Protein AF-A0A1H3PI93-F1 (afdb_monomer_lite)

Structure (mmCIF, N/CA/C/O backbone):
data_AF-A0A1H3PI93-F1
#
_entry.id   AF-A0A1H3PI93-F1
#
loop_
_atom_site.group_PDB
_atom_site.id
_atom_site.type_symbol
_atom_site.label_atom_id
_atom_site.label_alt_id
_atom_site.label_comp_id
_atom_site.label_asym_id
_atom_site.label_entity_id
_atom_site.label_seq_id
_atom_site.pdbx_PDB_ins_code
_atom_site.Cartn_x
_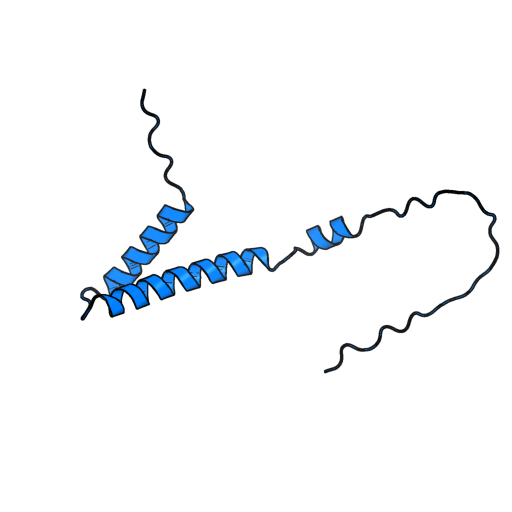atom_site.Cartn_y
_atom_site.Cartn_z
_atom_site.occupancy
_atom_site.B_iso_or_equiv
_atom_site.auth_seq_id
_atom_site.auth_comp_id
_atom_site.auth_asym_id
_atom_site.auth_atom_id
_atom_site.pdbx_PDB_model_num
ATOM 1 N N . ALA A 1 1 ? 32.681 -10.201 14.160 1.00 52.44 1 ALA A N 1
ATOM 2 C CA . ALA A 1 1 ? 32.022 -8.887 14.029 1.00 52.44 1 ALA A CA 1
ATOM 3 C C . ALA A 1 1 ? 30.714 -9.105 13.281 1.00 52.44 1 ALA A C 1
ATOM 5 O O . ALA A 1 1 ? 30.759 -9.631 12.178 1.00 52.44 1 ALA A O 1
ATOM 6 N N . GLY A 1 2 ? 29.570 -8.851 13.921 1.00 67.88 2 GLY A N 1
ATOM 7 C CA . GLY A 1 2 ? 28.255 -9.102 13.329 1.00 67.88 2 GLY A CA 1
ATOM 8 C C . GLY A 1 2 ? 27.960 -8.089 12.230 1.00 67.88 2 GLY A C 1
ATOM 9 O O . GLY A 1 2 ? 27.886 -6.893 12.500 1.00 67.88 2 GLY A O 1
ATOM 10 N N . THR A 1 3 ? 27.827 -8.558 10.995 1.00 66.06 3 THR A N 1
ATOM 11 C CA . THR A 1 3 ? 27.334 -7.747 9.881 1.00 66.06 3 THR A CA 1
ATOM 12 C C . THR A 1 3 ? 25.894 -7.351 10.191 1.00 66.06 3 THR A C 1
ATOM 14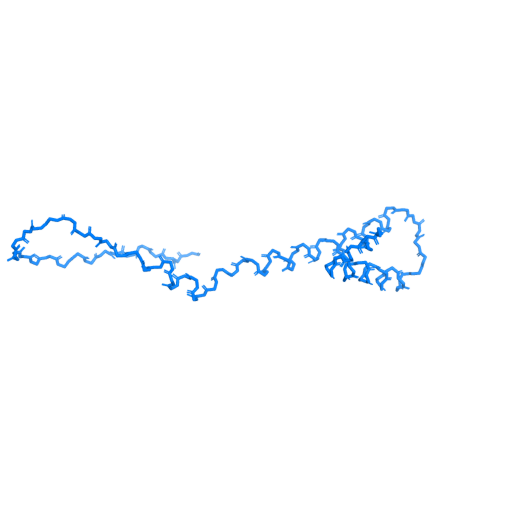 O O . THR A 1 3 ? 25.049 -8.221 10.392 1.00 66.06 3 THR A O 1
ATOM 17 N N . ALA A 1 4 ? 25.621 -6.048 10.278 1.00 69.00 4 ALA A N 1
ATOM 18 C CA . ALA A 1 4 ? 24.266 -5.542 10.463 1.00 69.00 4 ALA A CA 1
ATOM 19 C C . ALA A 1 4 ? 23.339 -6.108 9.369 1.00 69.00 4 ALA A C 1
ATOM 21 O O . ALA A 1 4 ? 23.779 -6.245 8.220 1.00 69.00 4 ALA A O 1
ATOM 22 N N . PRO A 1 5 ? 22.080 -6.456 9.691 1.00 74.69 5 PRO A N 1
ATOM 23 C CA . PRO A 1 5 ? 21.162 -6.988 8.695 1.00 74.69 5 PRO A CA 1
ATOM 24 C C . PR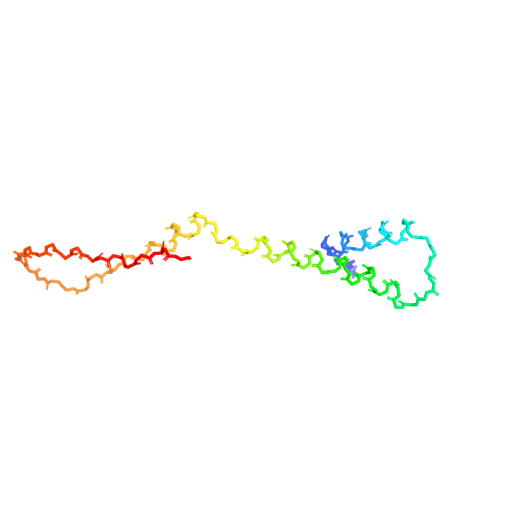O A 1 5 ? 20.976 -5.956 7.578 1.00 74.69 5 PRO A C 1
ATOM 26 O O . PRO A 1 5 ? 20.720 -4.779 7.839 1.00 74.69 5 PRO A O 1
ATOM 29 N N . ARG A 1 6 ? 21.143 -6.389 6.324 1.00 76.81 6 ARG A N 1
ATOM 30 C CA . ARG A 1 6 ? 20.865 -5.552 5.153 1.00 76.81 6 ARG A CA 1
ATOM 31 C C . ARG A 1 6 ? 19.382 -5.201 5.163 1.00 76.81 6 ARG A C 1
ATOM 33 O O . ARG A 1 6 ? 18.544 -6.080 5.004 1.00 76.81 6 ARG A O 1
ATOM 40 N N . VAL A 1 7 ? 19.074 -3.923 5.350 1.00 75.25 7 VAL A N 1
ATOM 41 C CA . VAL A 1 7 ? 17.716 -3.410 5.174 1.00 75.25 7 VAL A CA 1
ATOM 42 C C . VAL A 1 7 ? 17.462 -3.307 3.676 1.00 75.25 7 VAL A C 1
ATOM 44 O O . VAL A 1 7 ? 18.161 -2.572 2.973 1.00 75.25 7 VAL A O 1
ATOM 47 N N . ASP A 1 8 ? 16.495 -4.067 3.171 1.00 87.62 8 ASP A N 1
ATOM 48 C CA . ASP A 1 8 ? 16.157 -4.025 1.755 1.00 87.62 8 ASP A CA 1
ATOM 49 C C . ASP A 1 8 ? 15.351 -2.749 1.446 1.00 87.62 8 ASP A C 1
ATOM 51 O O . ASP A 1 8 ? 14.299 -2.515 2.051 1.00 87.62 8 ASP A O 1
ATOM 55 N N . PRO A 1 9 ? 15.781 -1.914 0.477 1.00 87.00 9 PRO A N 1
ATOM 56 C CA . PRO A 1 9 ? 15.148 -0.621 0.203 1.00 87.00 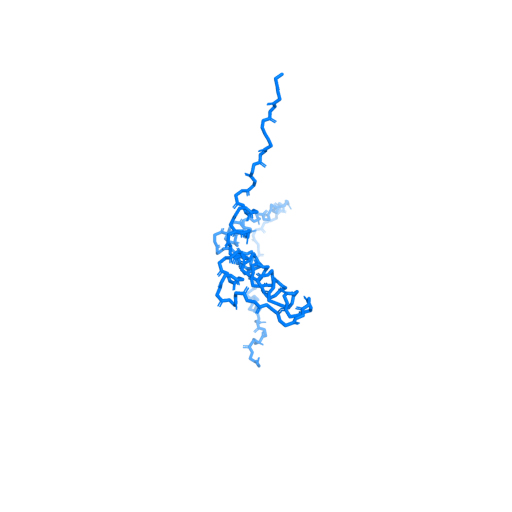9 PRO A CA 1
ATOM 57 C C . PRO A 1 9 ? 13.692 -0.760 -0.257 1.00 87.00 9 PRO A C 1
ATOM 59 O O . PRO A 1 9 ? 12.887 0.147 -0.062 1.00 87.00 9 PRO A O 1
ATOM 62 N N . TYR A 1 10 ? 13.337 -1.901 -0.850 1.00 87.75 10 TYR A N 1
ATOM 63 C CA . TYR A 1 10 ? 11.959 -2.218 -1.212 1.00 87.75 10 TYR A CA 1
ATOM 64 C C . TYR A 1 10 ? 11.083 -2.460 0.023 1.00 87.75 10 TYR A C 1
ATOM 66 O O . TYR A 1 10 ? 9.996 -1.897 0.123 1.00 87.75 10 TYR A O 1
ATOM 74 N N . GLN A 1 11 ? 11.574 -3.242 0.988 1.00 90.81 11 GLN A N 1
ATOM 75 C CA . GLN A 1 11 ? 10.847 -3.520 2.228 1.00 90.81 11 GLN A CA 1
ATOM 76 C C . GLN A 1 11 ? 10.629 -2.242 3.039 1.00 90.81 11 GLN A C 1
ATOM 78 O O . GLN A 1 11 ? 9.541 -2.015 3.558 1.00 90.81 11 GLN A O 1
ATOM 83 N N . GLU A 1 12 ? 11.637 -1.376 3.094 1.00 92.44 12 GLU A N 1
ATOM 84 C CA . GLU A 1 12 ? 11.552 -0.086 3.777 1.00 92.44 12 GLU A CA 1
ATOM 85 C C . GLU A 1 12 ? 10.488 0.829 3.146 1.00 92.44 12 GLU A C 1
ATOM 87 O O . GLU A 1 12 ? 9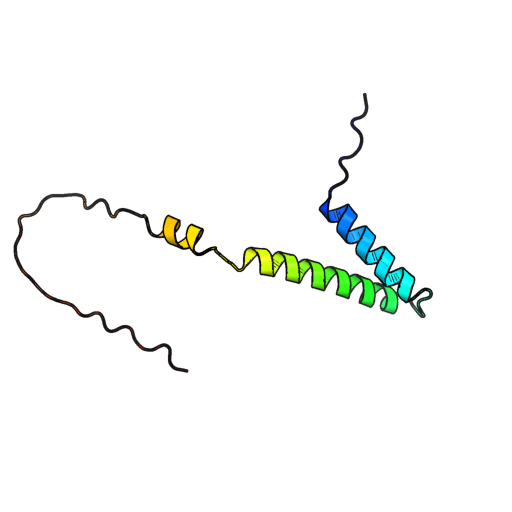.687 1.448 3.850 1.00 92.44 12 GLU A O 1
ATOM 92 N N . ARG A 1 13 ? 10.425 0.878 1.808 1.00 92.88 13 ARG A N 1
ATOM 93 C CA . ARG A 1 13 ? 9.379 1.618 1.085 1.00 92.88 13 ARG A CA 1
ATOM 94 C C . ARG A 1 13 ? 7.989 1.051 1.363 1.00 92.88 13 ARG A C 1
ATOM 96 O O . ARG A 1 13 ? 7.084 1.821 1.676 1.00 92.88 13 ARG A O 1
ATOM 103 N N . LEU A 1 14 ? 7.839 -0.270 1.299 1.00 94.19 14 LEU A N 1
ATOM 104 C CA . LEU A 1 14 ? 6.563 -0.939 1.537 1.00 94.19 14 LEU A CA 1
ATOM 105 C C . LEU A 1 14 ? 6.060 -0.711 2.970 1.00 94.19 14 LEU A C 1
ATOM 107 O O . LEU A 1 14 ? 4.912 -0.325 3.175 1.00 94.19 14 LEU A O 1
ATOM 111 N N . ASN A 1 15 ? 6.935 -0.871 3.964 1.00 95.44 15 ASN A N 1
ATOM 112 C CA . ASN A 1 15 ? 6.601 -0.656 5.372 1.00 95.44 15 ASN A CA 1
ATOM 113 C C . ASN A 1 15 ? 6.221 0.799 5.665 1.00 95.44 15 ASN A C 1
ATOM 115 O O . ASN A 1 15 ? 5.326 1.051 6.476 1.00 95.44 15 ASN A O 1
ATOM 119 N N . ARG A 1 16 ? 6.875 1.762 5.005 1.00 95.94 16 ARG A N 1
ATOM 120 C CA . ARG A 1 16 ? 6.519 3.181 5.110 1.00 95.94 16 ARG A CA 1
ATOM 121 C C . ARG A 1 16 ? 5.127 3.455 4.552 1.00 95.94 16 ARG A C 1
ATOM 123 O O . ARG A 1 16 ? 4.369 4.185 5.187 1.00 95.94 16 ARG A O 1
ATOM 130 N N . GLU A 1 17 ? 4.783 2.865 3.409 1.00 96.31 17 GLU A N 1
ATOM 131 C CA . GLU A 1 17 ? 3.464 3.069 2.804 1.00 96.31 17 GLU A CA 1
ATOM 132 C C . GLU A 1 17 ? 2.350 2.432 3.635 1.00 96.31 17 GLU A C 1
ATOM 134 O O . GLU A 1 17 ? 1.324 3.071 3.868 1.00 96.31 17 GLU A O 1
ATOM 139 N N . ILE A 1 18 ? 2.582 1.225 4.164 1.00 96.75 18 ILE A N 1
ATOM 140 C CA . ILE A 1 18 ? 1.650 0.572 5.090 1.00 96.75 18 ILE A CA 1
ATOM 141 C C . ILE A 1 18 ? 1.372 1.487 6.287 1.00 96.75 18 ILE A C 1
ATOM 143 O O . ILE A 1 18 ? 0.210 1.782 6.551 1.00 96.75 18 ILE A O 1
ATOM 147 N N . ARG A 1 19 ? 2.421 1.996 6.954 1.00 97.25 19 ARG A N 1
ATOM 148 C CA . ARG A 1 19 ? 2.277 2.898 8.111 1.00 97.25 19 ARG A CA 1
ATOM 149 C C . ARG A 1 19 ? 1.489 4.154 7.755 1.00 97.25 19 ARG A C 1
ATOM 151 O O . ARG A 1 19 ? 0.488 4.441 8.400 1.00 97.25 19 ARG A O 1
ATOM 158 N N . ARG A 1 20 ? 1.868 4.844 6.673 1.00 98.00 20 ARG A N 1
ATOM 159 C CA . ARG A 1 20 ? 1.197 6.082 6.251 1.00 98.00 20 ARG A CA 1
ATOM 160 C C . ARG A 1 20 ? -0.303 5.880 6.017 1.00 98.00 20 ARG A C 1
ATOM 162 O O . ARG A 1 20 ? -1.092 6.727 6.421 1.00 98.00 20 ARG A O 1
ATOM 169 N N . ARG A 1 21 ? -0.719 4.784 5.369 1.00 97.50 21 ARG A N 1
ATOM 170 C CA . ARG A 1 21 ? -2.147 4.539 5.089 1.00 97.50 21 ARG A CA 1
ATOM 171 C C . ARG A 1 21 ? -2.923 4.062 6.307 1.00 97.50 21 ARG A C 1
ATOM 173 O O . ARG A 1 21 ? -4.089 4.421 6.447 1.00 97.50 21 ARG A O 1
ATOM 180 N N . THR A 1 22 ? -2.298 3.292 7.196 1.00 97.69 22 THR A N 1
ATOM 181 C CA . THR A 1 22 ? -2.934 2.922 8.465 1.00 97.69 22 THR A CA 1
ATOM 182 C C . THR A 1 22 ? -3.087 4.123 9.396 1.00 97.69 22 THR A C 1
ATOM 184 O O . THR A 1 22 ? -4.100 4.210 10.085 1.00 97.69 22 THR A O 1
ATOM 187 N N . ASP A 1 23 ? -2.152 5.078 9.360 1.00 97.88 23 ASP A N 1
ATOM 188 C CA . ASP A 1 23 ? -2.202 6.298 10.177 1.00 97.88 23 ASP A CA 1
ATOM 189 C C . ASP A 1 23 ? -3.395 7.197 9.808 1.00 97.88 23 ASP A C 1
ATOM 191 O O . ASP A 1 23 ? -3.977 7.834 10.681 1.00 97.88 23 ASP A O 1
ATOM 195 N N . VAL A 1 24 ? -3.815 7.206 8.535 1.00 97.56 24 VAL A N 1
ATOM 196 C CA . VAL A 1 24 ? -5.008 7.948 8.076 1.00 97.56 24 VAL A CA 1
ATOM 197 C C . VAL A 1 24 ? -6.300 7.378 8.665 1.00 97.56 24 VAL A C 1
ATOM 199 O O . VAL A 1 24 ? -7.227 8.130 8.958 1.00 97.56 24 VAL A O 1
ATOM 202 N N . VAL A 1 25 ? -6.377 6.056 8.832 1.00 96.88 25 VAL A N 1
ATOM 203 C CA . VAL A 1 25 ? -7.564 5.390 9.390 1.00 96.88 25 VAL A CA 1
ATOM 204 C C . VAL A 1 25 ? -7.579 5.482 10.919 1.00 96.88 25 VAL A C 1
ATOM 206 O O . VAL A 1 25 ? -8.641 5.635 11.519 1.00 96.88 25 VAL A O 1
ATOM 209 N N . GLY A 1 26 ? -6.407 5.415 11.559 1.00 96.25 26 GLY A N 1
ATOM 210 C CA . GLY A 1 26 ? -6.233 5.550 13.007 1.00 96.25 26 GLY A CA 1
ATOM 211 C C . GLY A 1 26 ? -6.693 4.322 13.801 1.00 96.25 26 GLY A C 1
ATOM 212 O O . GLY A 1 26 ? -5.870 3.646 14.415 1.00 96.25 26 GLY A O 1
ATOM 213 N N . ILE A 1 27 ? -7.996 4.018 13.793 1.00 96.56 27 ILE A N 1
ATOM 214 C CA . ILE A 1 27 ? -8.601 2.891 14.525 1.00 96.56 27 ILE A CA 1
ATOM 215 C C . ILE A 1 27 ? -9.416 2.025 13.563 1.00 96.56 27 ILE A C 1
ATOM 217 O O . ILE A 1 27 ? -10.243 2.527 12.806 1.00 96.56 27 ILE A O 1
ATOM 221 N N . PHE A 1 28 ? -9.216 0.708 13.632 1.00 97.69 28 PHE A N 1
ATOM 222 C CA . PHE A 1 28 ? -9.953 -0.262 12.823 1.00 97.69 28 PHE A CA 1
ATOM 223 C C . PHE A 1 28 ? -11.057 -0.945 13.641 1.00 97.69 28 PHE A C 1
ATOM 225 O O . PHE A 1 28 ? -10.826 -1.272 14.807 1.00 97.69 28 PHE A O 1
ATOM 232 N N . PRO A 1 29 ? -12.235 -1.200 13.041 1.00 97.12 29 PRO A N 1
ATOM 233 C CA . PRO A 1 29 ? -13.352 -1.859 13.720 1.00 97.12 29 PRO A CA 1
ATOM 234 C C . PRO A 1 29 ? -13.094 -3.348 14.000 1.00 97.12 29 PRO A C 1
ATOM 236 O O . PRO A 1 29 ? -13.606 -3.891 14.974 1.00 97.12 29 PRO A O 1
ATOM 239 N N . ASP A 1 30 ? -12.294 -4.006 13.159 1.00 97.88 30 ASP A N 1
ATOM 240 C CA . ASP A 1 30 ? -11.960 -5.425 13.254 1.00 97.88 30 ASP A CA 1
ATOM 241 C C . ASP A 1 30 ? -10.655 -5.737 12.496 1.00 97.88 30 ASP A C 1
ATOM 243 O O . ASP A 1 30 ? -10.127 -4.911 11.740 1.00 97.88 30 ASP A O 1
ATOM 247 N N . ARG A 1 31 ? -10.125 -6.951 12.691 1.00 97.88 31 ARG A N 1
ATOM 248 C CA . ARG A 1 31 ? -8.871 -7.389 12.062 1.00 97.88 31 ARG A CA 1
ATOM 249 C C . ARG A 1 31 ? -8.994 -7.519 10.541 1.00 97.88 31 ARG A C 1
ATOM 251 O O . ARG A 1 31 ? -8.037 -7.200 9.839 1.00 97.88 31 ARG A O 1
ATOM 258 N N . ASP A 1 32 ? -10.137 -7.951 10.021 1.00 98.50 32 ASP A N 1
ATOM 259 C CA . ASP A 1 32 ? -10.328 -8.156 8.584 1.00 98.50 32 ASP A CA 1
ATOM 260 C C . ASP A 1 32 ? -10.348 -6.826 7.833 1.00 98.50 32 ASP A C 1
ATOM 262 O O . ASP A 1 32 ? -9.880 -6.755 6.698 1.00 98.50 32 ASP A O 1
ATOM 266 N N . SER A 1 33 ? -10.849 -5.762 8.460 1.00 97.75 33 SER A N 1
ATOM 267 C CA . SER A 1 33 ? -10.779 -4.403 7.916 1.00 97.75 33 SER A CA 1
ATOM 268 C C . SER A 1 33 ? -9.329 -3.918 7.751 1.00 97.75 3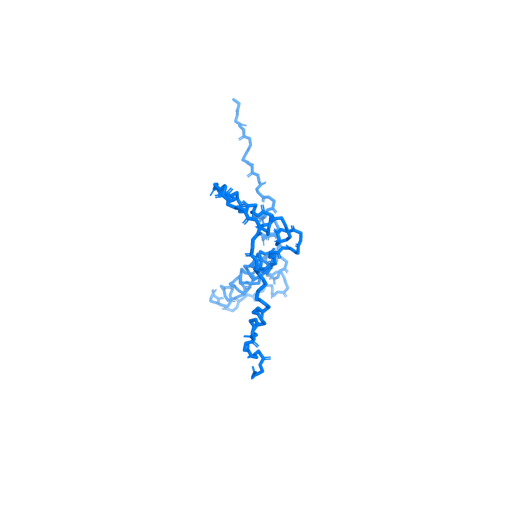3 SER A C 1
ATOM 270 O O . SER A 1 33 ? -8.985 -3.360 6.708 1.00 97.75 33 SER A O 1
ATOM 272 N N . LEU A 1 34 ? -8.445 -4.203 8.716 1.00 97.44 34 LEU A N 1
ATOM 273 C CA . LEU A 1 34 ? -7.007 -3.917 8.595 1.00 97.44 34 LEU A CA 1
ATOM 274 C C . LEU A 1 34 ? -6.350 -4.760 7.492 1.00 97.44 34 LEU A C 1
ATOM 276 O O . LEU A 1 34 ? -5.599 -4.229 6.674 1.00 97.44 34 LEU A O 1
ATOM 280 N N . ILE A 1 35 ? -6.640 -6.066 7.452 1.00 98.12 35 ILE A N 1
ATOM 281 C CA . ILE A 1 35 ? -6.097 -6.974 6.428 1.00 98.12 35 ILE A CA 1
ATOM 282 C C . ILE A 1 35 ? -6.503 -6.511 5.034 1.00 98.12 35 ILE A C 1
ATOM 284 O O . ILE A 1 35 ? -5.678 -6.545 4.129 1.00 98.12 35 ILE A O 1
ATOM 288 N N . ARG A 1 36 ? -7.746 -6.053 4.855 1.00 98.19 36 ARG A N 1
ATOM 289 C CA . ARG A 1 36 ? -8.229 -5.527 3.576 1.00 98.19 36 ARG A CA 1
ATOM 290 C C . ARG A 1 36 ? -7.439 -4.299 3.130 1.00 98.19 36 ARG A C 1
ATOM 292 O O . ARG A 1 36 ? -7.016 -4.261 1.979 1.00 98.19 36 ARG A O 1
ATOM 299 N N . LEU A 1 37 ? -7.177 -3.343 4.026 1.00 97.62 37 LEU A N 1
ATOM 300 C CA . LEU A 1 37 ? -6.367 -2.168 3.688 1.00 97.62 37 LEU A CA 1
ATOM 301 C C . LEU A 1 37 ? -4.930 -2.555 3.325 1.00 97.62 37 LEU A C 1
ATOM 303 O O . LEU A 1 37 ? -4.426 -2.148 2.282 1.00 97.62 37 LEU A O 1
ATOM 307 N N . VAL A 1 38 ? -4.269 -3.347 4.170 1.00 97.62 38 VAL A N 1
ATOM 308 C CA . VAL A 1 38 ? -2.886 -3.780 3.916 1.00 97.62 38 VAL A CA 1
ATOM 309 C C . VAL A 1 38 ? -2.816 -4.635 2.648 1.00 97.62 38 VAL A C 1
ATOM 311 O O . VAL A 1 38 ? -1.902 -4.471 1.847 1.00 97.62 38 VAL A O 1
ATOM 314 N N . GLY A 1 39 ? -3.807 -5.496 2.422 1.00 97.88 39 GLY A N 1
ATOM 315 C CA . GLY A 1 39 ? -3.945 -6.304 1.215 1.00 97.88 39 GLY A CA 1
ATOM 316 C C . GLY A 1 39 ? -4.087 -5.456 -0.047 1.00 97.88 39 GLY A C 1
ATOM 317 O O . GLY A 1 39 ? -3.429 -5.753 -1.039 1.00 97.88 39 GLY A O 1
ATOM 318 N N . ALA A 1 40 ? -4.862 -4.368 0.003 1.00 97.25 40 ALA A N 1
ATOM 319 C CA . ALA A 1 40 ? -4.961 -3.415 -1.101 1.00 97.25 40 ALA A CA 1
ATOM 320 C C . ALA A 1 40 ? -3.612 -2.735 -1.394 1.00 97.25 40 ALA A C 1
ATOM 322 O O . ALA A 1 40 ? -3.192 -2.695 -2.545 1.00 97.25 40 ALA A O 1
ATOM 323 N N . VAL A 1 41 ? -2.875 -2.296 -0.363 1.00 96.62 41 VAL A N 1
ATOM 324 C CA . VAL A 1 41 ? -1.521 -1.725 -0.530 1.00 96.62 41 VAL A CA 1
ATOM 325 C C . VAL A 1 41 ? -0.570 -2.717 -1.200 1.00 96.62 41 VAL A C 1
ATOM 327 O O . VAL A 1 41 ? 0.197 -2.347 -2.086 1.00 96.62 41 VAL A O 1
ATOM 330 N N . LEU A 1 42 ? -0.611 -3.983 -0.781 1.00 95.81 42 LEU A N 1
ATOM 331 C CA . LEU A 1 42 ? 0.221 -5.034 -1.365 1.00 95.81 42 LEU A CA 1
ATOM 332 C C . LEU A 1 42 ? -0.144 -5.304 -2.828 1.00 95.81 42 LEU A C 1
ATOM 334 O O . LEU A 1 42 ? 0.761 -5.490 -3.640 1.00 95.81 42 LEU A O 1
ATOM 338 N N . ALA A 1 43 ? -1.438 -5.310 -3.158 1.00 95.56 43 ALA A N 1
ATOM 339 C CA . ALA A 1 43 ? -1.913 -5.476 -4.527 1.00 95.56 43 ALA A CA 1
ATOM 340 C C . ALA A 1 43 ? -1.442 -4.323 -5.425 1.00 95.56 43 ALA A C 1
ATOM 342 O O . ALA A 1 43 ? -0.842 -4.575 -6.462 1.00 95.56 43 ALA A O 1
ATOM 343 N N . GLU A 1 44 ? -1.583 -3.072 -4.981 1.00 92.94 44 GLU A N 1
ATOM 344 C CA . GLU A 1 44 ? -1.111 -1.904 -5.737 1.00 92.94 44 GLU A CA 1
ATOM 345 C C . GLU A 1 44 ? 0.399 -1.956 -6.015 1.00 92.94 44 GLU A C 1
ATOM 347 O O . GLU A 1 44 ? 0.842 -1.725 -7.137 1.00 92.94 44 GLU A O 1
ATOM 352 N N . GLN A 1 45 ? 1.211 -2.319 -5.016 1.00 91.81 45 GLN A N 1
ATOM 353 C CA . GLN A 1 45 ? 2.661 -2.453 -5.205 1.00 91.81 45 GLN A CA 1
ATOM 354 C C . GLN A 1 45 ? 3.028 -3.621 -6.131 1.00 91.81 45 GLN A C 1
ATOM 356 O O . GLN A 1 45 ? 4.007 -3.549 -6.879 1.00 91.81 45 GLN A O 1
ATOM 361 N N . HIS A 1 46 ? 2.247 -4.701 -6.096 1.00 89.81 46 HIS A N 1
ATOM 362 C CA . HIS A 1 46 ? 2.404 -5.815 -7.023 1.00 89.81 46 HIS A CA 1
ATOM 363 C C . HIS A 1 46 ? 2.066 -5.413 -8.466 1.00 89.81 46 HIS A C 1
ATOM 365 O O . HIS A 1 46 ? 2.793 -5.786 -9.393 1.00 89.81 46 HIS A O 1
ATOM 371 N N . ASP A 1 47 ? 1.014 -4.620 -8.653 1.00 87.25 47 ASP A N 1
ATOM 372 C CA . ASP A 1 47 ? 0.598 -4.119 -9.960 1.00 87.25 47 ASP A CA 1
ATOM 373 C C . ASP A 1 47 ? 1.647 -3.164 -10.546 1.00 87.25 47 ASP A C 1
ATOM 375 O O . ASP A 1 47 ? 2.074 -3.363 -11.684 1.00 87.25 47 ASP A O 1
ATOM 379 N N . GLU A 1 48 ? 2.178 -2.227 -9.751 1.00 85.50 48 GLU A N 1
ATOM 380 C CA . GLU A 1 48 ? 3.283 -1.338 -10.153 1.00 85.50 48 GLU A CA 1
ATOM 381 C C . GLU A 1 48 ? 4.533 -2.123 -10.592 1.00 85.50 48 GLU A C 1
ATOM 383 O O . GLU A 1 48 ? 5.166 -1.816 -11.609 1.00 85.50 48 GLU A O 1
ATOM 388 N N . TRP A 1 49 ? 4.898 -3.170 -9.844 1.00 83.00 49 TRP A N 1
ATOM 389 C CA . TRP A 1 49 ? 6.036 -4.026 -10.189 1.00 83.00 49 TRP A CA 1
ATOM 390 C C . TRP A 1 49 ? 5.806 -4.802 -11.490 1.00 83.00 49 TRP A C 1
ATOM 392 O O . TRP A 1 49 ? 6.729 -4.966 -12.296 1.00 83.00 49 TRP A O 1
ATOM 402 N N . THR A 1 50 ? 4.579 -5.277 -11.699 1.00 75.94 50 THR A N 1
ATOM 403 C CA . THR A 1 50 ? 4.189 -6.020 -12.899 1.00 75.94 50 THR A CA 1
ATOM 404 C C . THR A 1 50 ? 4.159 -5.106 -14.121 1.00 75.94 50 THR A C 1
ATOM 406 O O . THR A 1 50 ? 4.654 -5.482 -15.185 1.00 75.94 50 THR A O 1
ATOM 409 N N . GLU A 1 51 ? 3.658 -3.882 -13.972 1.00 71.56 51 GLU A N 1
ATOM 410 C CA . GLU A 1 51 ? 3.630 -2.877 -15.031 1.00 71.56 51 GLU A CA 1
ATOM 411 C C . GLU A 1 51 ? 5.041 -2.436 -15.444 1.00 71.56 51 GLU A C 1
ATOM 413 O O . GLU A 1 51 ? 5.349 -2.405 -16.637 1.00 71.56 51 GLU A O 1
ATOM 418 N N . GLY A 1 52 ? 5.954 -2.242 -14.485 1.00 67.62 52 GLY A N 1
ATOM 419 C CA . GLY A 1 52 ? 7.361 -1.929 -14.767 1.00 67.62 52 GLY A CA 1
ATOM 420 C C . GLY A 1 52 ? 8.110 -3.007 -15.568 1.00 67.62 52 GLY A C 1
ATOM 421 O O . GLY A 1 52 ? 9.135 -2.718 -16.183 1.00 67.62 52 GLY A O 1
ATOM 422 N N . ARG A 1 53 ? 7.602 -4.247 -15.598 1.00 64.75 53 ARG A N 1
ATOM 423 C CA . ARG A 1 53 ? 8.160 -5.374 -16.372 1.00 64.75 53 ARG A CA 1
ATOM 424 C C . ARG A 1 53 ? 7.388 -5.691 -17.649 1.00 64.75 53 ARG A C 1
ATOM 426 O O . ARG A 1 53 ? 7.865 -6.488 -18.454 1.00 64.75 53 ARG A O 1
ATOM 433 N N . ARG A 1 54 ? 6.209 -5.093 -17.842 1.00 61.81 54 ARG A N 1
ATOM 434 C CA . ARG A 1 54 ? 5.339 -5.341 -19.002 1.00 61.81 54 ARG A CA 1
ATOM 435 C C . ARG A 1 54 ? 5.866 -4.685 -20.279 1.00 61.81 54 ARG A C 1
ATOM 437 O O . ARG A 1 54 ? 5.516 -5.110 -21.376 1.00 61.81 54 ARG A O 1
ATOM 444 N N . TYR A 1 55 ? 6.761 -3.714 -20.155 1.00 58.47 55 TYR A N 1
ATOM 445 C CA . TYR A 1 55 ? 7.418 -3.095 -21.295 1.00 58.47 55 TYR A CA 1
ATOM 446 C C . TYR A 1 55 ? 8.761 -3.782 -21.558 1.00 58.47 55 TYR A C 1
ATOM 448 O O . TYR A 1 55 ? 9.790 -3.415 -20.990 1.00 58.47 55 TYR A O 1
ATOM 456 N N . LEU A 1 56 ? 8.780 -4.764 -22.466 1.00 67.94 56 LEU A N 1
ATOM 457 C CA . LEU A 1 56 ? 10.005 -5.017 -23.223 1.00 67.94 56 LEU A CA 1
ATOM 458 C C . LEU A 1 56 ? 10.274 -3.721 -23.997 1.00 67.94 56 LEU A C 1
ATOM 460 O O . LEU A 1 56 ? 9.555 -3.407 -24.944 1.00 67.94 56 LEU A O 1
ATOM 464 N N . GLY A 1 57 ? 11.231 -2.913 -23.536 1.00 71.69 57 GLY A N 1
ATOM 465 C CA . GLY A 1 57 ? 11.524 -1.630 -24.174 1.00 71.69 57 GLY A CA 1
ATOM 466 C C . GLY A 1 57 ? 11.806 -1.820 -25.667 1.00 71.69 57 GLY A C 1
ATOM 467 O O . GLY A 1 57 ? 12.401 -2.832 -26.048 1.00 71.69 57 GLY A O 1
ATOM 468 N N . LEU A 1 58 ? 11.408 -0.860 -26.513 1.00 67.94 58 LEU A N 1
ATOM 469 C CA . LEU A 1 58 ? 11.691 -0.900 -27.958 1.00 67.94 58 LEU A CA 1
ATOM 470 C C . LEU A 1 58 ? 13.173 -1.187 -28.242 1.00 67.94 58 LEU A C 1
ATOM 472 O O . LEU A 1 58 ? 13.482 -1.911 -29.181 1.00 67.94 58 LEU A O 1
ATOM 476 N N . ASP A 1 59 ? 14.074 -0.699 -27.389 1.00 69.31 59 ASP A N 1
ATOM 477 C CA . ASP A 1 59 ? 15.510 -0.975 -27.465 1.00 69.31 59 ASP A CA 1
ATOM 478 C C . ASP A 1 59 ? 15.858 -2.454 -27.252 1.00 69.31 59 ASP A C 1
ATOM 480 O O . ASP A 1 59 ? 16.727 -3.002 -27.932 1.00 69.31 59 ASP A O 1
ATOM 484 N N . VAL A 1 60 ? 15.179 -3.126 -26.319 1.00 75.88 60 VAL A N 1
ATOM 485 C CA . VAL A 1 60 ? 15.342 -4.566 -26.080 1.00 75.88 60 VAL A CA 1
ATOM 486 C C . VAL A 1 60 ? 14.796 -5.345 -27.275 1.00 75.88 60 VAL A C 1
ATOM 488 O O . VAL A 1 60 ? 15.473 -6.239 -27.775 1.00 75.88 60 VAL A O 1
ATOM 491 N N . LEU A 1 61 ? 13.629 -4.953 -27.798 1.00 77.94 61 LEU A N 1
ATOM 492 C CA . LEU A 1 61 ? 13.037 -5.549 -29.001 1.00 77.94 61 LEU A CA 1
ATOM 493 C C . LEU A 1 61 ? 13.937 -5.377 -30.236 1.00 77.94 61 LEU A C 1
ATOM 495 O O . LEU A 1 61 ? 14.148 -6.332 -30.986 1.00 77.94 61 LEU A O 1
ATOM 499 N N . ALA A 1 62 ? 14.520 -4.191 -30.422 1.00 74.94 62 ALA A N 1
ATOM 500 C CA . ALA A 1 62 ? 15.449 -3.897 -31.508 1.00 74.94 62 ALA A CA 1
ATOM 501 C C . ALA A 1 62 ? 16.717 -4.761 -31.420 1.00 74.94 62 ALA A C 1
ATOM 503 O O . ALA A 1 62 ? 17.171 -5.296 -32.431 1.00 74.94 62 ALA A O 1
ATOM 504 N N . ARG A 1 63 ? 17.253 -4.968 -30.210 1.00 74.62 63 ARG A N 1
ATOM 505 C CA . ARG A 1 63 ? 18.411 -5.846 -29.976 1.00 74.62 63 ARG A CA 1
ATOM 506 C C . ARG A 1 63 ? 18.083 -7.324 -30.193 1.00 74.62 63 ARG A C 1
ATOM 508 O O . ARG A 1 63 ? 18.893 -8.033 -30.780 1.00 74.62 63 ARG A O 1
ATOM 515 N N . CYS A 1 64 ? 16.900 -7.789 -29.790 1.00 74.88 64 CYS A N 1
ATOM 516 C CA . CYS A 1 64 ? 16.461 -9.170 -30.020 1.00 74.88 64 CYS A CA 1
ATOM 517 C C . CYS A 1 64 ? 16.280 -9.507 -31.510 1.00 74.88 64 CYS A C 1
ATOM 519 O O . CYS A 1 64 ? 16.436 -10.665 -31.892 1.00 74.88 64 CYS A O 1
ATOM 521 N N . ARG A 1 65 ? 15.987 -8.513 -32.363 1.00 71.25 65 ARG A N 1
ATOM 522 C CA . ARG A 1 65 ? 15.835 -8.698 -33.817 1.00 71.25 65 ARG A CA 1
ATOM 523 C C . ARG A 1 65 ? 17.159 -8.977 -34.543 1.00 71.25 65 ARG A C 1
ATOM 525 O O . ARG A 1 65 ? 17.141 -9.462 -35.670 1.00 71.25 65 ARG A O 1
ATOM 532 N N . MET A 1 66 ? 18.304 -8.738 -33.905 1.00 67.12 66 MET A N 1
ATOM 533 C CA . MET A 1 66 ? 19.627 -9.004 -34.475 1.00 67.12 66 MET A CA 1
ATOM 534 C C . MET A 1 66 ? 20.033 -10.471 -34.277 1.00 67.12 66 MET A C 1
ATOM 536 O O . MET A 1 66 ? 21.034 -10.770 -33.630 1.00 67.12 66 MET A O 1
ATOM 540 N N . ARG A 1 67 ? 19.263 -11.410 -34.836 1.00 62.56 67 ARG A N 1
ATOM 541 C CA . ARG A 1 67 ? 19.767 -12.763 -35.098 1.00 62.56 67 ARG A CA 1
ATOM 542 C C . ARG A 1 67 ? 20.160 -12.825 -36.573 1.00 62.56 67 ARG A C 1
ATOM 544 O O . ARG A 1 67 ? 19.265 -12.950 -37.407 1.00 62.56 67 ARG A O 1
ATOM 551 N N . PRO A 1 68 ? 21.453 -12.716 -36.926 1.00 62.72 68 PRO A N 1
ATOM 552 C CA . PRO A 1 68 ? 21.865 -12.993 -38.289 1.00 62.72 68 PRO A CA 1
ATOM 553 C C . PRO A 1 68 ? 21.587 -14.474 -38.557 1.00 62.72 68 PRO A C 1
ATOM 555 O O . PRO A 1 68 ? 22.102 -15.350 -37.859 1.00 62.72 68 PRO A O 1
ATOM 558 N N . VAL A 1 69 ? 20.725 -14.755 -39.532 1.00 60.81 69 VAL A N 1
ATOM 559 C CA . VAL A 1 69 ? 20.678 -16.074 -40.161 1.00 60.81 69 VAL A CA 1
ATOM 560 C C . VAL A 1 69 ? 22.018 -16.208 -40.871 1.00 60.81 69 VAL A C 1
ATOM 562 O O . VAL A 1 69 ? 22.264 -15.555 -41.879 1.00 60.81 69 VAL A O 1
ATOM 565 N N . THR A 1 70 ? 22.947 -16.957 -40.283 1.00 55.00 70 THR A N 1
ATOM 566 C CA . THR A 1 70 ? 24.154 -17.359 -40.997 1.00 55.00 70 THR A CA 1
ATOM 567 C C . THR A 1 70 ? 23.728 -18.449 -41.964 1.00 55.00 70 THR A C 1
ATOM 569 O O . THR A 1 70 ? 23.696 -19.624 -41.589 1.00 55.00 70 THR A O 1
ATOM 572 N N . ASP A 1 71 ? 23.341 -18.048 -43.174 1.00 52.41 71 ASP A N 1
ATOM 573 C CA . ASP A 1 71 ? 23.157 -18.981 -44.277 1.00 52.41 71 ASP A CA 1
ATOM 574 C C . ASP A 1 71 ? 24.466 -19.745 -44.458 1.00 52.41 71 ASP A C 1
ATOM 576 O O . ASP A 1 71 ? 25.504 -19.213 -44.857 1.00 52.41 71 ASP A O 1
ATOM 580 N N . THR A 1 72 ? 24.427 -21.009 -44.056 1.00 52.41 72 THR A N 1
ATOM 581 C CA . THR A 1 72 ? 25.460 -21.965 -44.403 1.00 52.41 72 THR A CA 1
ATOM 582 C C . THR A 1 72 ? 25.189 -22.404 -45.832 1.00 52.41 72 THR A C 1
ATOM 584 O O . THR A 1 72 ? 24.106 -22.901 -46.123 1.00 52.41 72 THR A O 1
ATOM 587 N N . ALA A 1 73 ? 26.233 -22.285 -46.652 1.00 47.09 73 ALA A N 1
ATOM 588 C CA . ALA A 1 73 ? 26.414 -22.863 -47.980 1.00 47.09 73 ALA A CA 1
ATOM 589 C C . ALA A 1 73 ? 25.865 -22.065 -49.179 1.00 47.09 73 ALA A C 1
ATOM 591 O O . ALA A 1 73 ? 24.673 -22.003 -49.443 1.00 47.09 73 ALA A O 1
ATOM 592 N N . ASN A 1 74 ? 26.821 -21.532 -49.950 1.00 49.56 74 ASN A N 1
ATOM 593 C CA . ASN A 1 74 ? 26.944 -21.668 -51.404 1.00 49.56 74 ASN A CA 1
ATOM 594 C C . ASN A 1 74 ? 25.652 -22.015 -52.163 1.00 49.56 74 ASN A C 1
ATOM 596 O O . ASN A 1 74 ? 25.241 -23.171 -52.115 1.00 49.56 74 ASN A O 1
ATOM 600 N N . THR A 1 75 ? 25.129 -21.096 -52.986 1.00 41.03 75 THR A N 1
ATOM 601 C CA . THR A 1 75 ? 24.704 -21.358 -54.380 1.00 41.03 75 THR A CA 1
ATOM 602 C C . THR A 1 75 ? 24.453 -20.034 -55.123 1.00 41.03 75 THR A C 1
ATOM 604 O O . THR A 1 75 ? 23.950 -19.070 -54.560 1.00 41.03 75 THR A O 1
ATOM 607 N N . SER A 1 76 ? 24.909 -20.032 -56.378 1.00 36.56 76 SER A N 1
ATOM 608 C CA . SER A 1 76 ? 24.815 -19.059 -57.481 1.00 36.56 76 SER A CA 1
ATOM 609 C C . SER A 1 76 ? 23.545 -18.180 -57.543 1.00 36.56 76 SER A C 1
ATOM 611 O O . SER A 1 76 ? 22.479 -18.643 -57.142 1.00 36.56 76 SER A O 1
ATOM 613 N N . PRO A 1 77 ? 23.611 -16.951 -58.105 1.00 46.53 77 PRO A N 1
ATOM 614 C CA . PRO A 1 77 ? 22.450 -16.078 -58.219 1.00 46.53 77 PRO A CA 1
ATOM 615 C C . PRO A 1 77 ? 21.580 -16.496 -59.409 1.00 46.53 77 PRO A C 1
ATOM 617 O O . PRO A 1 77 ? 21.945 -16.222 -60.547 1.00 46.53 77 PRO A O 1
ATOM 620 N N . GLU A 1 78 ? 20.418 -17.099 -59.161 1.00 43.72 78 GLU A N 1
ATOM 621 C CA . GLU A 1 78 ? 19.322 -17.114 -60.135 1.00 43.72 78 GLU A CA 1
ATOM 622 C C . GLU A 1 78 ? 17.950 -16.934 -59.463 1.00 43.72 78 GLU A C 1
ATOM 624 O O . GLU A 1 78 ? 17.579 -17.629 -58.523 1.00 43.72 78 GLU A O 1
ATOM 629 N N . GLU A 1 79 ? 17.237 -15.965 -60.035 1.00 37.78 79 GLU A N 1
ATOM 630 C CA . GLU A 1 79 ? 15.789 -15.768 -60.112 1.00 37.78 79 GLU A CA 1
ATOM 631 C C . GLU A 1 79 ? 14.951 -15.196 -58.950 1.00 37.78 79 GLU A C 1
ATOM 633 O O . GLU A 1 79 ? 14.974 -15.564 -57.779 1.00 37.78 79 GLU A O 1
ATOM 638 N N . VAL A 1 80 ? 14.148 -14.229 -59.399 1.00 49.09 80 VAL A N 1
ATOM 639 C CA . VAL A 1 80 ? 13.145 -13.402 -58.740 1.00 49.09 80 VAL A CA 1
ATOM 640 C C . VAL A 1 80 ? 11.885 -14.218 -58.453 1.00 49.09 80 VAL A C 1
ATOM 642 O O . VAL A 1 80 ? 11.334 -14.837 -59.354 1.00 49.09 80 VAL A O 1
ATOM 645 N N . THR A 1 81 ? 11.312 -14.094 -57.254 1.00 33.34 81 THR A N 1
ATOM 646 C CA . THR A 1 81 ? 9.847 -14.087 -57.086 1.00 33.34 81 THR A CA 1
ATOM 647 C C . THR A 1 81 ? 9.488 -13.218 -55.886 1.00 33.34 81 THR A C 1
ATOM 649 O O . THR A 1 81 ? 9.737 -13.567 -54.733 1.00 33.34 81 THR A O 1
ATOM 652 N N . THR A 1 82 ? 8.891 -12.061 -56.159 1.00 45.34 82 THR A N 1
ATOM 653 C CA . THR A 1 82 ? 8.239 -11.212 -55.161 1.00 45.34 82 THR A CA 1
ATOM 654 C C . THR A 1 82 ? 7.071 -11.981 -54.543 1.00 45.34 82 THR A C 1
ATOM 656 O O . THR A 1 82 ? 5.988 -12.040 -55.117 1.00 45.34 82 THR A O 1
ATOM 659 N N . GLN A 1 83 ? 7.275 -12.578 -53.370 1.00 44.34 83 GLN A N 1
ATOM 660 C CA . GLN A 1 83 ? 6.177 -13.075 -52.546 1.00 44.34 83 GLN A CA 1
ATOM 661 C C . GLN A 1 83 ? 5.786 -11.984 -51.549 1.00 44.34 83 GLN A C 1
ATOM 663 O O . GLN A 1 83 ? 6.354 -11.855 -50.466 1.00 44.34 83 GLN A O 1
ATOM 668 N N . THR A 1 84 ? 4.803 -11.174 -51.942 1.00 43.97 84 THR A N 1
ATOM 669 C CA . THR A 1 84 ? 4.008 -10.362 -51.018 1.00 43.97 84 THR A CA 1
ATOM 670 C C . THR A 1 84 ? 3.304 -11.314 -50.052 1.00 43.97 84 THR A C 1
ATOM 672 O O . THR A 1 84 ? 2.274 -11.895 -50.384 1.00 43.97 84 THR A O 1
ATOM 675 N N . SER A 1 85 ? 3.874 -11.507 -48.862 1.00 48.69 85 SER A N 1
ATOM 676 C CA . SER A 1 85 ? 3.175 -12.171 -47.764 1.00 48.69 85 SER A CA 1
ATOM 677 C C . SER A 1 85 ? 2.160 -11.188 -47.185 1.00 48.69 85 SER A C 1
ATOM 679 O O . SER A 1 85 ? 2.499 -10.263 -46.446 1.00 48.69 85 SER A O 1
ATOM 681 N N . THR A 1 86 ? 0.911 -11.353 -47.611 1.00 44.41 86 THR A N 1
ATOM 682 C CA . THR A 1 86 ? -0.279 -10.706 -47.062 1.00 44.41 86 THR A CA 1
ATOM 683 C C . THR A 1 86 ? -0.342 -10.945 -45.554 1.00 44.41 86 THR A C 1
ATOM 685 O O . THR A 1 86 ? -0.575 -12.066 -45.110 1.00 44.41 86 THR A O 1
ATOM 688 N N . ILE A 1 87 ? -0.154 -9.889 -44.761 1.00 56.38 87 ILE A N 1
ATOM 689 C CA . ILE A 1 87 ? -0.443 -9.896 -43.323 1.00 56.38 87 ILE A CA 1
ATOM 690 C C . ILE A 1 87 ? -1.975 -9.905 -43.178 1.00 56.38 87 ILE A C 1
ATOM 692 O O . ILE A 1 87 ? -2.607 -8.934 -43.604 1.00 56.38 87 ILE A O 1
ATOM 696 N N . PRO A 1 88 ? -2.609 -10.955 -42.620 1.00 46.00 88 PRO A N 1
ATOM 697 C CA . PRO A 1 88 ? -4.036 -10.907 -42.353 1.00 46.00 88 PRO A CA 1
ATOM 698 C C . PRO A 1 88 ? -4.296 -9.948 -41.184 1.00 46.00 88 PRO A C 1
ATOM 700 O O . PRO A 1 88 ? -3.551 -9.900 -40.205 1.00 46.00 88 PRO A O 1
ATOM 703 N N . ALA A 1 89 ? -5.336 -9.141 -41.355 1.00 44.19 89 ALA A N 1
ATOM 704 C CA . ALA A 1 89 ? -5.668 -7.963 -40.573 1.00 44.19 89 ALA A CA 1
ATOM 705 C C . ALA A 1 89 ? -5.783 -8.200 -39.056 1.00 44.19 89 ALA A C 1
ATOM 707 O O . ALA A 1 89 ? -6.501 -9.085 -38.599 1.00 44.19 89 ALA A O 1
ATOM 708 N N . LEU A 1 90 ? -5.182 -7.292 -38.280 1.00 42.62 90 LEU A N 1
ATOM 709 C CA . LEU A 1 90 ? -5.722 -6.870 -36.988 1.00 42.62 90 LEU A CA 1
ATOM 710 C C . LEU A 1 90 ? -6.811 -5.827 -37.270 1.00 42.62 90 LEU A C 1
ATOM 712 O O . LEU A 1 90 ? -6.556 -4.626 -37.314 1.00 42.62 90 LEU A O 1
ATOM 716 N N . SER A 1 91 ? -8.022 -6.319 -37.515 1.00 43.28 91 SER A N 1
ATOM 717 C CA . SER A 1 91 ? -9.256 -5.557 -37.345 1.00 43.28 91 SER A CA 1
ATOM 718 C C . SER A 1 91 ? -10.290 -6.452 -36.666 1.00 43.28 91 SER A C 1
ATOM 720 O O . SER A 1 91 ? -10.958 -7.246 -37.330 1.00 43.28 91 SER A O 1
ATOM 722 N N . ALA A 1 92 ? -10.372 -6.332 -35.347 1.00 38.09 92 ALA A N 1
ATOM 723 C CA . ALA A 1 92 ? -11.569 -6.499 -34.528 1.00 38.09 92 ALA A CA 1
ATOM 724 C C . ALA A 1 92 ? -11.247 -5.950 -33.135 1.00 38.09 92 ALA A C 1
ATOM 726 O O . ALA A 1 92 ? -10.207 -6.372 -32.580 1.00 38.09 92 ALA A O 1
#

pLDDT: mean 74.84, std 20.91, range [33.34, 98.5]

Radius of gyration: 27.36 Å; chains: 1; bounding box: 45×31×75 Å

Secondary structure (DSSP, 8-state):
-PPPP---HHHHHHHHHHHHHHHHH-S-SSHHHHHHHHHHHHHHHHHHHHHHHH---HHHHHHHT-------S-------------------

Sequence (92 aa):
AGTAPRVDPYQERLNREIRRRTDVVGIFPDRDSLIRLVGAVLAEQHDEWTEGRRYLGLDVLARCRMRPVTDTANTSPEEVTTQTSTIPALSA

Foldseek 3Di:
DDDDDDDDPVVVVLVVVLVVQCVVVVDDPDPVRSVVSSVVSVVVVVVVVVVVVPDPDVVNVVVVVPDPPPPPDDDDDDDDDDDPPDDPDPDD